Protein AF-A0A090R1N1-F1 (afdb_monomer_lite)

Secondary structure (DSSP, 8-state):
-HHHHHHHHHHHHH-TT-HHHHHHHHHHHHHTTS-HHHHHHHHHHHHHHHHTSHHHHHHHHHHHHHHHHHHHHHHHHHHS------EEEETTEEEE---S--------

Sequence (108 aa):
MSFSTAKAMVAHKAGPHYPAPMTAIHTIEAAAGCERDEALAIENTYFVPLTKTDAAQALVGIFLNDQYIKGLAKHAAQSGMPTAMRWYWVRGSWEEGSPISQPAKACR

Structure (mmCIF, N/CA/C/O backbone):
data_AF-A0A090R1N1-F1
#
_entry.id   AF-A0A090R1N1-F1
#
loop_
_atom_site.group_PDB
_atom_site.id
_atom_site.type_symbol
_atom_site.label_atom_id
_atom_site.label_alt_id
_atom_site.label_comp_id
_atom_site.label_asym_id
_atom_site.label_entity_id
_atom_site.label_seq_id
_atom_site.pdbx_PDB_ins_code
_atom_site.Cartn_x
_atom_site.Cartn_y
_atom_site.Cartn_z
_atom_site.occupancy
_atom_site.B_iso_or_equiv
_atom_site.auth_seq_id
_atom_site.auth_comp_id
_atom_site.auth_asym_id
_atom_site.auth_atom_id
_atom_site.pdbx_PDB_model_num
ATOM 1 N N . MET A 1 1 ? -23.960 5.265 6.968 1.00 64.00 1 MET A N 1
ATOM 2 C CA . MET A 1 1 ? -24.442 5.676 5.628 1.00 64.00 1 MET A CA 1
ATOM 3 C C . MET A 1 1 ? -23.306 6.072 4.685 1.00 64.00 1 MET A C 1
ATOM 5 O O . MET A 1 1 ? -23.331 5.652 3.540 1.00 64.00 1 MET A O 1
ATOM 9 N N . SER A 1 2 ? -22.282 6.804 5.134 1.00 83.00 2 SER A N 1
ATOM 10 C CA . SER A 1 2 ? -21.156 7.221 4.271 1.00 83.00 2 SER A CA 1
ATOM 11 C C . SER A 1 2 ? -20.163 6.092 3.934 1.00 83.00 2 SER A C 1
ATOM 13 O O . SER A 1 2 ? -19.613 6.044 2.840 1.00 83.00 2 SER A O 1
ATOM 15 N N . PHE A 1 3 ? -19.948 5.139 4.847 1.00 86.19 3 PHE A N 1
ATOM 16 C CA . PHE A 1 3 ? -19.025 4.017 4.614 1.00 86.19 3 PHE A CA 1
ATOM 17 C C . PHE A 1 3 ? -19.561 2.984 3.614 1.00 86.19 3 PHE A C 1
ATOM 19 O O . PHE A 1 3 ? -18.788 2.384 2.869 1.00 86.19 3 PHE A O 1
ATOM 26 N N . SER A 1 4 ? -20.881 2.791 3.543 1.00 85.38 4 SER A N 1
ATOM 27 C CA . SER A 1 4 ? -21.504 1.865 2.590 1.00 85.38 4 SER A CA 1
ATOM 28 C C . SER A 1 4 ? -21.419 2.370 1.147 1.00 85.38 4 SER A C 1
ATOM 30 O O . SER A 1 4 ? -21.165 1.575 0.245 1.00 85.38 4 SER A O 1
ATOM 32 N N . THR A 1 5 ? -21.549 3.681 0.917 1.00 88.50 5 THR A N 1
ATOM 33 C CA . THR A 1 5 ? -21.334 4.272 -0.415 1.00 88.50 5 THR A CA 1
ATOM 34 C C . THR A 1 5 ? -19.864 4.217 -0.826 1.00 88.50 5 THR A C 1
ATOM 36 O O . THR A 1 5 ? -19.569 3.882 -1.972 1.00 88.50 5 THR A O 1
ATOM 39 N N . ALA A 1 6 ? -18.932 4.454 0.105 1.00 86.50 6 ALA A N 1
ATOM 40 C CA . ALA A 1 6 ? -17.498 4.326 -0.157 1.00 86.50 6 ALA A CA 1
ATOM 41 C C . ALA A 1 6 ? -17.116 2.894 -0.574 1.00 86.50 6 ALA A C 1
ATOM 43 O O . ALA A 1 6 ? -16.435 2.709 -1.584 1.00 86.50 6 ALA A O 1
ATOM 44 N N . LYS A 1 7 ? -17.625 1.878 0.138 1.00 86.88 7 LYS A N 1
ATOM 45 C CA . LYS A 1 7 ? -17.420 0.460 -0.211 1.00 86.88 7 LYS A CA 1
ATOM 46 C C . LYS A 1 7 ? -17.965 0.134 -1.601 1.00 86.88 7 LYS A C 1
ATOM 48 O O . LYS A 1 7 ? -17.277 -0.521 -2.376 1.00 86.88 7 LYS A O 1
ATOM 53 N N . ALA A 1 8 ? -19.157 0.626 -1.947 1.00 86.12 8 ALA A N 1
ATOM 54 C CA . ALA A 1 8 ? -19.756 0.396 -3.263 1.00 86.12 8 ALA A CA 1
ATOM 55 C C . ALA A 1 8 ? -18.925 1.009 -4.408 1.00 86.12 8 ALA A C 1
ATOM 57 O O . ALA A 1 8 ? -18.684 0.351 -5.419 1.00 86.12 8 ALA A O 1
ATOM 58 N N . MET A 1 9 ? -18.426 2.239 -4.243 1.00 87.50 9 MET A N 1
ATOM 59 C CA . MET A 1 9 ? -17.571 2.884 -5.251 1.00 87.50 9 MET A CA 1
ATOM 60 C C . MET A 1 9 ? -16.243 2.148 -5.446 1.00 87.50 9 MET A C 1
ATOM 62 O O . MET A 1 9 ? -15.780 1.978 -6.575 1.00 87.50 9 MET A O 1
ATOM 66 N N . VAL A 1 10 ? -15.629 1.701 -4.351 1.00 85.12 10 VAL A N 1
ATOM 67 C CA . VAL A 1 10 ? -14.366 0.962 -4.404 1.00 85.12 10 VAL A CA 1
ATOM 68 C C . VAL A 1 10 ? -14.565 -0.423 -5.011 1.00 85.12 10 VAL A C 1
ATOM 70 O O . VAL A 1 10 ? -13.777 -0.808 -5.872 1.00 85.12 10 VAL A O 1
ATOM 73 N N . ALA A 1 11 ? -15.646 -1.126 -4.671 1.00 85.31 11 ALA A N 1
ATOM 74 C CA . ALA A 1 11 ? -15.984 -2.409 -5.281 1.00 85.31 11 ALA A CA 1
ATOM 75 C C . ALA A 1 11 ? -16.153 -2.297 -6.807 1.00 85.31 11 ALA A C 1
ATOM 77 O O . ALA A 1 11 ? -15.667 -3.156 -7.542 1.00 85.31 11 ALA A O 1
ATOM 78 N N . HIS A 1 12 ? -16.758 -1.207 -7.294 1.00 85.69 12 HIS A N 1
ATOM 79 C CA . HIS A 1 12 ? -16.899 -0.955 -8.730 1.00 85.69 12 HIS A CA 1
ATOM 80 C C . HIS A 1 12 ? -15.574 -0.691 -9.456 1.00 85.69 12 HIS A C 1
ATOM 82 O O . HIS A 1 12 ? -15.460 -1.026 -10.632 1.00 85.69 12 HIS A O 1
ATOM 88 N N . LYS A 1 13 ? -14.585 -0.080 -8.793 1.00 85.25 13 LYS A N 1
ATOM 89 C CA . LYS A 1 13 ? -13.335 0.351 -9.441 1.00 85.25 13 LYS A CA 1
ATOM 90 C C . LYS A 1 13 ? -12.173 -0.623 -9.254 1.00 85.25 13 LYS A C 1
ATOM 92 O O . LYS A 1 13 ? -11.374 -0.793 -10.168 1.00 85.25 13 LYS A O 1
ATOM 97 N N . ALA A 1 14 ? -12.055 -1.220 -8.072 1.00 78.19 14 ALA A N 1
ATOM 98 C CA . ALA A 1 14 ? -10.931 -2.074 -7.701 1.00 78.19 14 ALA A CA 1
ATOM 99 C C . ALA A 1 14 ? -11.159 -3.550 -8.066 1.00 78.19 14 ALA A C 1
ATOM 101 O O . ALA A 1 14 ? -10.196 -4.283 -8.271 1.00 78.19 14 ALA A O 1
ATOM 102 N N . GLY A 1 15 ? -12.414 -3.997 -8.183 1.00 75.12 15 GLY A N 1
ATOM 103 C CA . GLY A 1 15 ? -12.724 -5.412 -8.390 1.00 75.12 15 GLY A CA 1
ATOM 104 C C . GLY A 1 15 ? -12.238 -6.316 -7.237 1.00 75.12 15 GLY A C 1
ATOM 105 O O . GLY A 1 15 ? -11.743 -5.830 -6.221 1.00 75.12 15 GLY A O 1
ATOM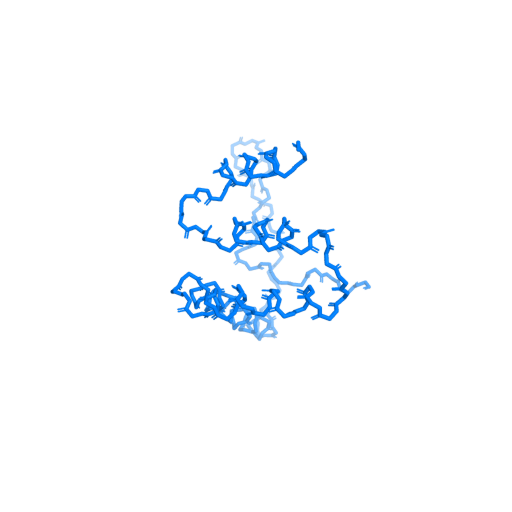 106 N N . PRO A 1 16 ? -12.371 -7.649 -7.360 1.00 75.69 16 PRO A N 1
ATOM 107 C CA . PRO A 1 16 ? -12.108 -8.584 -6.255 1.00 75.69 16 PRO A CA 1
ATOM 108 C C . PRO A 1 16 ? -10.624 -8.779 -5.912 1.00 75.69 16 PRO A C 1
ATOM 110 O O . PRO A 1 16 ? -10.295 -9.294 -4.849 1.00 75.69 16 PRO A O 1
ATOM 113 N N . HIS A 1 17 ? -9.721 -8.419 -6.827 1.00 82.31 17 HIS A N 1
ATOM 114 C CA . HIS A 1 17 ? -8.307 -8.805 -6.768 1.00 82.31 17 HIS A CA 1
ATOM 115 C C . HIS A 1 17 ? -7.430 -7.864 -5.933 1.00 82.31 17 HIS A C 1
ATOM 117 O O . HIS A 1 17 ? -6.290 -8.207 -5.625 1.00 82.31 17 HIS A O 1
ATOM 123 N N . TYR A 1 18 ? -7.946 -6.692 -5.555 1.00 83.75 18 TYR A N 1
ATOM 124 C CA . TYR A 1 18 ? -7.225 -5.706 -4.755 1.00 83.75 18 TYR A CA 1
ATOM 125 C C . TYR A 1 18 ? -7.862 -5.595 -3.366 1.00 83.75 18 TYR A C 1
ATOM 127 O O . TYR A 1 18 ? -8.855 -4.885 -3.206 1.00 83.75 18 TYR A O 1
ATOM 135 N N . PRO A 1 19 ? -7.306 -6.270 -2.343 1.00 83.94 19 PRO A N 1
ATOM 136 C CA . PRO A 1 19 ? -7.874 -6.241 -0.995 1.00 83.94 19 PRO A CA 1
ATOM 137 C C . PRO A 1 19 ? -7.621 -4.908 -0.269 1.00 83.94 19 PRO A C 1
ATOM 139 O O . PRO A 1 19 ? -8.464 -4.479 0.516 1.00 83.94 19 PRO A O 1
ATOM 142 N N . ALA A 1 20 ? -6.510 -4.221 -0.569 1.00 86.88 20 ALA A N 1
ATOM 143 C CA . ALA A 1 20 ? -6.057 -3.022 0.148 1.00 86.88 20 ALA A CA 1
ATOM 144 C C . ALA A 1 20 ? -7.080 -1.861 0.219 1.00 86.88 20 ALA A C 1
ATOM 146 O O . ALA A 1 20 ? -7.251 -1.282 1.295 1.00 86.88 20 ALA A O 1
ATOM 147 N N . PRO A 1 21 ? -7.803 -1.511 -0.864 1.00 88.31 21 PRO A N 1
ATOM 148 C CA . PRO A 1 21 ? -8.796 -0.437 -0.829 1.00 88.31 21 PRO A CA 1
ATOM 149 C C . PRO A 1 21 ? -10.008 -0.759 0.054 1.00 88.31 21 PRO A C 1
ATOM 151 O O . PRO A 1 21 ? -10.548 0.129 0.709 1.00 88.31 21 PRO A O 1
ATOM 154 N N . MET A 1 22 ? -10.435 -2.024 0.090 1.00 88.56 22 MET A N 1
ATOM 155 C CA . MET A 1 22 ? -11.569 -2.447 0.913 1.00 88.56 22 MET A CA 1
ATOM 156 C C . MET A 1 22 ? -11.176 -2.487 2.387 1.00 88.56 22 MET A C 1
ATOM 158 O O . MET A 1 22 ? -11.875 -1.919 3.226 1.00 88.56 22 MET A O 1
ATOM 162 N N . THR A 1 23 ? -10.025 -3.084 2.706 1.00 88.31 23 THR A N 1
ATOM 163 C CA . THR A 1 23 ? -9.497 -3.122 4.076 1.00 88.31 23 THR A CA 1
ATOM 164 C C . THR A 1 23 ? -9.269 -1.727 4.649 1.00 88.31 23 THR A C 1
ATOM 166 O O . THR A 1 23 ? -9.540 -1.529 5.824 1.0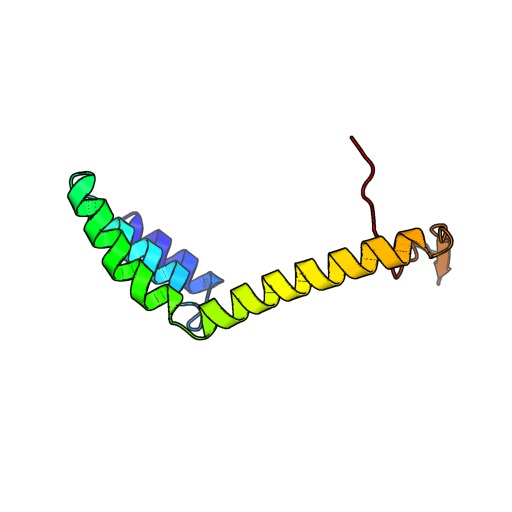0 88.31 23 THR A O 1
ATOM 169 N N . ALA A 1 24 ? -8.869 -0.745 3.833 1.00 90.31 24 ALA A N 1
ATOM 170 C CA . ALA A 1 24 ? -8.715 0.643 4.274 1.00 90.31 24 ALA A CA 1
ATOM 171 C C . ALA A 1 24 ? -10.043 1.300 4.696 1.00 90.31 24 ALA A C 1
ATOM 173 O O . ALA A 1 24 ? -10.069 2.150 5.577 1.00 90.31 24 ALA A O 1
ATOM 174 N N . ILE A 1 25 ? -11.174 0.922 4.095 1.00 90.12 25 ILE A N 1
ATOM 175 C CA . ILE A 1 25 ? -12.475 1.437 4.546 1.00 90.12 25 ILE A CA 1
ATOM 176 C C . ILE A 1 25 ? -12.894 0.739 5.844 1.00 90.12 25 ILE A C 1
ATOM 178 O O . ILE A 1 25 ? -13.448 1.381 6.733 1.00 90.12 25 ILE A O 1
ATOM 182 N N . HIS A 1 26 ? -12.610 -0.559 5.969 1.00 89.88 26 HIS A N 1
ATOM 183 C CA . HIS A 1 26 ? -12.893 -1.322 7.185 1.00 89.88 26 HIS A CA 1
ATOM 184 C C . HIS A 1 26 ? -12.066 -0.849 8.389 1.00 89.88 26 HIS A C 1
ATOM 186 O O . HIS A 1 26 ? -12.604 -0.785 9.491 1.00 89.88 26 HIS A O 1
ATOM 192 N N . THR A 1 27 ? -10.801 -0.459 8.192 1.00 91.50 27 THR A N 1
ATOM 193 C CA . THR A 1 27 ? -9.976 0.128 9.261 1.00 91.50 27 THR A CA 1
ATOM 194 C C . THR A 1 27 ? -10.556 1.439 9.761 1.00 91.50 27 THR A C 1
ATOM 196 O O . THR A 1 27 ? -10.684 1.626 10.967 1.00 91.50 27 THR A O 1
ATOM 199 N N . ILE A 1 28 ? -10.954 2.329 8.848 1.00 90.50 28 ILE A N 1
ATOM 200 C CA . ILE A 1 28 ? -11.525 3.634 9.202 1.00 90.50 28 ILE A CA 1
ATOM 201 C C . ILE A 1 28 ? -12.886 3.460 9.885 1.00 90.50 28 ILE A C 1
ATOM 203 O O . ILE A 1 28 ? -13.181 4.167 10.841 1.00 90.50 28 ILE A O 1
ATOM 207 N N . GLU A 1 29 ? -13.707 2.506 9.439 1.00 90.50 29 GLU A N 1
ATOM 208 C CA . GLU A 1 29 ? -14.987 2.187 10.081 1.00 90.50 29 GLU A CA 1
ATOM 209 C C . GLU A 1 29 ? -14.797 1.672 11.516 1.00 90.50 29 GLU A C 1
ATOM 211 O O . GLU A 1 29 ? -15.526 2.095 12.410 1.00 90.50 29 GLU A O 1
ATOM 216 N N . ALA A 1 30 ? -13.799 0.813 11.750 1.00 87.50 30 ALA A N 1
ATOM 217 C CA . ALA A 1 30 ? -13.473 0.297 13.080 1.00 87.50 30 ALA A CA 1
ATOM 218 C C . ALA A 1 30 ? -12.840 1.359 13.998 1.00 87.50 30 ALA A C 1
ATOM 220 O O . ALA A 1 30 ? -13.078 1.343 15.200 1.00 87.50 30 ALA A O 1
ATOM 221 N N . ALA A 1 31 ? -12.062 2.290 13.439 1.00 89.25 31 ALA A N 1
ATOM 222 C CA . ALA A 1 31 ? -11.369 3.334 14.191 1.00 89.25 31 ALA A CA 1
ATOM 223 C C . ALA A 1 31 ? -12.198 4.617 14.408 1.00 89.25 31 ALA A C 1
ATOM 225 O O . ALA A 1 31 ? -11.790 5.475 15.185 1.00 89.25 31 ALA A O 1
ATOM 226 N N . ALA A 1 32 ? -13.356 4.774 13.752 1.00 87.75 32 ALA A N 1
ATOM 227 C CA . ALA A 1 32 ? -14.127 6.026 13.748 1.00 87.75 32 ALA A CA 1
ATOM 228 C C . ALA A 1 32 ? -14.601 6.504 15.135 1.00 87.75 32 ALA A C 1
ATOM 230 O O . ALA A 1 32 ? -14.877 7.691 15.301 1.00 87.75 32 ALA A O 1
ATOM 231 N N . GLY A 1 33 ? -14.733 5.593 16.104 1.00 89.62 33 GLY A N 1
ATOM 232 C CA . GLY A 1 33 ? -15.159 5.901 17.474 1.00 89.62 33 GLY A CA 1
ATOM 233 C C . GLY A 1 33 ? -14.041 5.866 18.520 1.00 89.62 33 GLY A C 1
ATOM 234 O O . GLY A 1 33 ? -14.338 6.035 19.698 1.00 89.62 33 GLY A O 1
ATOM 235 N N . CYS A 1 34 ? -12.795 5.611 18.116 1.00 89.44 34 CYS A N 1
ATOM 236 C CA . CYS A 1 34 ? -11.670 5.397 19.025 1.00 89.44 34 CYS A CA 1
ATOM 237 C C . CYS A 1 34 ? -10.833 6.666 19.232 1.00 89.44 34 CYS A C 1
ATOM 239 O O . CYS A 1 34 ? -10.755 7.538 18.364 1.00 89.44 34 CYS A O 1
ATOM 241 N N . GLU A 1 35 ? -10.149 6.733 20.374 1.00 90.81 35 GLU A N 1
ATOM 242 C CA . GLU A 1 35 ? -9.079 7.706 20.607 1.00 90.81 35 GLU A CA 1
ATOM 243 C C . GLU A 1 35 ? -7.840 7.375 19.755 1.00 90.81 35 GLU A C 1
ATOM 245 O O . GLU A 1 35 ? -7.691 6.269 19.228 1.00 90.81 35 GLU A O 1
ATOM 250 N N . ARG A 1 36 ? -6.918 8.337 19.622 1.00 91.00 36 ARG A N 1
ATOM 251 C CA . ARG A 1 36 ? -5.771 8.249 18.701 1.00 91.00 36 ARG A CA 1
ATOM 252 C C . ARG A 1 36 ? -4.947 6.971 18.871 1.00 91.00 36 ARG A C 1
ATOM 254 O O . ARG A 1 36 ? -4.583 6.343 17.880 1.00 91.00 36 ARG A O 1
ATOM 261 N N . ASP A 1 37 ? -4.626 6.609 20.106 1.00 91.88 37 ASP A N 1
ATOM 262 C CA . ASP A 1 37 ? -3.704 5.503 20.371 1.00 91.88 37 ASP A CA 1
ATOM 263 C C . ASP A 1 37 ? -4.365 4.136 20.110 1.00 91.88 37 ASP A C 1
ATOM 265 O O . ASP A 1 37 ? -3.724 3.226 19.581 1.00 91.88 37 ASP A O 1
ATOM 269 N N . GLU A 1 38 ? -5.671 4.016 20.365 1.00 89.38 38 GLU A N 1
ATOM 270 C CA . GLU A 1 38 ? -6.460 2.834 20.000 1.00 89.38 38 GLU A CA 1
ATOM 271 C C . GLU A 1 38 ? -6.650 2.728 18.481 1.00 89.38 38 GLU A C 1
ATOM 273 O O . GLU A 1 38 ? -6.510 1.645 17.909 1.00 89.38 38 GLU A O 1
ATOM 278 N N . ALA A 1 39 ? -6.889 3.854 17.803 1.00 91.44 39 ALA A N 1
ATOM 279 C CA . ALA A 1 39 ? -7.005 3.900 16.348 1.00 91.44 39 ALA A CA 1
ATOM 280 C C . ALA A 1 39 ? -5.712 3.443 15.646 1.00 91.44 39 ALA A C 1
ATOM 282 O O . ALA A 1 39 ? -5.777 2.681 14.680 1.00 91.44 39 ALA A O 1
ATOM 283 N N . LEU A 1 40 ? -4.538 3.833 16.159 1.00 92.19 40 LEU A N 1
ATOM 284 C CA . LEU A 1 40 ? -3.236 3.391 15.638 1.00 92.19 40 LEU A CA 1
ATOM 285 C C . LEU A 1 40 ? -3.008 1.887 15.829 1.00 92.19 40 LEU A C 1
ATOM 287 O O . LEU A 1 40 ? -2.459 1.222 14.947 1.00 92.19 40 LEU A O 1
ATOM 291 N N . ALA A 1 41 ? -3.436 1.332 16.967 1.00 92.31 41 ALA A N 1
ATOM 292 C CA . ALA A 1 41 ? -3.358 -0.106 17.202 1.00 92.31 41 ALA A CA 1
ATOM 293 C C . ALA A 1 41 ? -4.217 -0.869 16.184 1.00 92.31 41 ALA A C 1
ATOM 295 O O . ALA A 1 41 ? -3.733 -1.816 15.560 1.00 92.31 41 ALA A O 1
ATOM 296 N N . ILE A 1 42 ? -5.453 -0.410 15.958 1.00 90.50 42 ILE A N 1
ATOM 297 C CA . ILE A 1 42 ? -6.365 -0.968 14.954 1.00 90.50 42 ILE A CA 1
ATOM 298 C C . ILE A 1 42 ? -5.727 -0.883 13.564 1.00 90.50 42 ILE A C 1
ATOM 300 O O . ILE A 1 42 ? -5.622 -1.906 12.893 1.00 90.50 42 ILE A O 1
ATOM 304 N N . GLU A 1 43 ? -5.219 0.276 13.146 1.00 90.94 43 GLU A N 1
ATOM 305 C CA . GLU A 1 43 ? -4.567 0.440 11.841 1.00 90.94 43 GLU A CA 1
ATOM 306 C C . GLU A 1 43 ? -3.429 -0.570 11.631 1.00 90.94 43 GLU A C 1
ATOM 308 O O . GLU A 1 43 ? -3.379 -1.247 10.601 1.00 90.94 43 GLU A O 1
ATOM 313 N N . ASN A 1 44 ? -2.569 -0.755 12.636 1.00 91.38 44 ASN A N 1
ATOM 314 C CA . ASN A 1 44 ? -1.445 -1.682 12.555 1.00 91.38 44 ASN A CA 1
ATOM 315 C C . ASN A 1 44 ? -1.903 -3.142 12.360 1.00 91.38 44 ASN A C 1
ATOM 317 O O . ASN A 1 44 ? -1.334 -3.871 11.543 1.00 91.38 44 ASN A O 1
ATOM 321 N N . THR A 1 45 ? -2.980 -3.565 13.036 1.00 90.38 45 THR A N 1
ATOM 322 C CA . THR A 1 45 ? -3.509 -4.936 12.886 1.00 90.38 45 THR A CA 1
ATOM 323 C C . THR A 1 45 ? -3.964 -5.259 11.466 1.00 90.38 45 THR A C 1
ATOM 325 O O . THR A 1 45 ? -3.778 -6.386 11.009 1.00 90.38 45 THR A O 1
ATOM 328 N N . TYR A 1 46 ? -4.512 -4.280 10.747 1.00 90.19 46 TYR A N 1
ATOM 329 C CA . TYR A 1 46 ? -4.944 -4.448 9.361 1.00 90.19 46 TYR A CA 1
ATOM 330 C C . TYR A 1 46 ? -3.825 -4.155 8.354 1.00 90.19 46 TYR A C 1
ATOM 332 O O . TYR A 1 46 ? -3.843 -4.694 7.250 1.00 90.19 46 TYR A O 1
ATOM 340 N N . PHE A 1 47 ? -2.822 -3.354 8.720 1.00 90.31 47 PHE A N 1
ATOM 341 C CA . PHE A 1 47 ? -1.690 -3.029 7.855 1.00 90.31 47 PHE A CA 1
ATOM 342 C C . PHE A 1 47 ? -0.712 -4.203 7.683 1.00 90.31 47 PHE A C 1
ATOM 344 O O . PHE A 1 47 ? -0.315 -4.528 6.564 1.00 90.31 47 PHE A O 1
ATOM 351 N N . VAL A 1 48 ? -0.351 -4.894 8.769 1.00 90.69 48 VAL A N 1
ATOM 352 C CA . VAL A 1 48 ? 0.581 -6.041 8.738 1.00 90.69 48 VAL A CA 1
ATOM 353 C C . VAL A 1 48 ? 0.154 -7.178 7.793 1.00 90.69 48 VAL A C 1
ATOM 355 O O . VAL A 1 48 ? 1.016 -7.696 7.082 1.00 90.69 48 VAL A O 1
ATOM 358 N N . PRO A 1 49 ? -1.116 -7.623 7.743 1.00 88.81 49 PRO A N 1
ATOM 359 C CA . PRO A 1 49 ? -1.517 -8.656 6.793 1.00 88.81 49 PRO A CA 1
ATOM 360 C C . PRO A 1 49 ? -1.505 -8.155 5.345 1.00 88.81 49 PRO A C 1
ATOM 362 O O . PRO A 1 49 ? -1.190 -8.937 4.453 1.00 88.81 49 PRO A O 1
ATOM 365 N N . LEU A 1 50 ? -1.776 -6.868 5.094 1.00 88.62 50 LEU A N 1
ATOM 366 C CA . LEU A 1 50 ? -1.765 -6.302 3.740 1.00 88.62 50 LEU A CA 1
ATOM 367 C C . LEU A 1 50 ? -0.373 -6.311 3.113 1.00 88.62 50 LEU A C 1
ATOM 369 O O . LEU A 1 50 ? -0.240 -6.642 1.933 1.00 88.62 50 LEU A O 1
ATOM 373 N N . THR A 1 51 ? 0.664 -6.000 3.893 1.00 88.00 51 THR A N 1
ATOM 374 C CA . THR A 1 51 ? 2.050 -5.970 3.3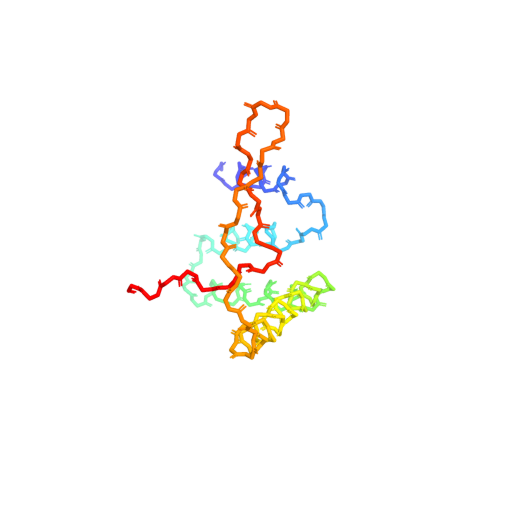96 1.00 88.00 51 THR A CA 1
ATOM 375 C C . THR A 1 51 ? 2.575 -7.346 2.996 1.00 88.00 51 THR A C 1
ATOM 377 O O . THR A 1 51 ? 3.474 -7.431 2.165 1.00 88.00 51 THR A O 1
ATOM 380 N N . LYS A 1 52 ? 1.996 -8.423 3.538 1.00 88.88 52 LYS A N 1
ATOM 381 C CA . LYS A 1 52 ? 2.377 -9.811 3.239 1.00 88.88 52 LYS A CA 1
ATOM 382 C C . LYS A 1 52 ? 1.644 -10.411 2.037 1.00 88.88 52 LYS A C 1
ATOM 384 O O . LYS A 1 52 ? 1.871 -11.573 1.721 1.00 88.88 52 LYS A O 1
ATOM 389 N N . THR A 1 53 ? 0.740 -9.668 1.399 1.00 89.12 53 THR A N 1
ATOM 390 C CA . THR A 1 53 ? -0.009 -10.173 0.240 1.00 89.12 53 THR A CA 1
ATOM 391 C C . THR A 1 53 ? 0.825 -10.137 -1.040 1.00 89.12 53 THR A C 1
ATOM 393 O O . THR A 1 53 ? 1.582 -9.194 -1.275 1.00 89.12 53 THR A O 1
ATOM 396 N N . ASP A 1 54 ? 0.607 -11.111 -1.925 1.00 86.12 54 ASP A N 1
ATOM 397 C CA . ASP A 1 54 ? 1.278 -11.167 -3.233 1.00 86.12 54 ASP A CA 1
ATOM 398 C C . ASP A 1 54 ? 0.973 -9.932 -4.094 1.00 86.12 54 ASP A C 1
ATOM 400 O O . ASP A 1 54 ? 1.830 -9.436 -4.826 1.00 86.12 54 ASP A O 1
ATOM 404 N N . ALA A 1 55 ? -0.238 -9.378 -3.962 1.00 87.38 55 ALA A N 1
ATOM 405 C CA . ALA A 1 55 ? -0.635 -8.146 -4.636 1.00 87.38 55 ALA A CA 1
ATOM 406 C C . ALA A 1 55 ? 0.221 -6.945 -4.193 1.00 87.38 55 ALA A C 1
ATOM 408 O O . ALA A 1 55 ? 0.642 -6.151 -5.035 1.00 87.38 55 ALA A O 1
ATOM 409 N N . ALA A 1 56 ? 0.524 -6.821 -2.894 1.00 86.62 56 ALA A N 1
ATOM 410 C CA . ALA A 1 56 ? 1.395 -5.761 -2.389 1.00 86.62 56 ALA A CA 1
ATOM 411 C C . ALA A 1 56 ? 2.832 -5.925 -2.905 1.00 86.62 56 ALA A C 1
ATOM 413 O O . ALA A 1 56 ? 3.428 -4.955 -3.375 1.00 86.62 56 ALA A O 1
ATOM 414 N N . GLN A 1 57 ? 3.362 -7.152 -2.902 1.00 89.25 57 GLN A N 1
ATOM 415 C CA . GLN A 1 57 ? 4.696 -7.434 -3.432 1.00 89.25 57 GLN A CA 1
ATOM 416 C C . GLN A 1 57 ? 4.798 -7.122 -4.934 1.00 89.25 57 GLN A C 1
ATOM 418 O O . GLN A 1 57 ? 5.768 -6.498 -5.368 1.00 89.25 57 GLN A O 1
ATOM 423 N N . ALA A 1 58 ?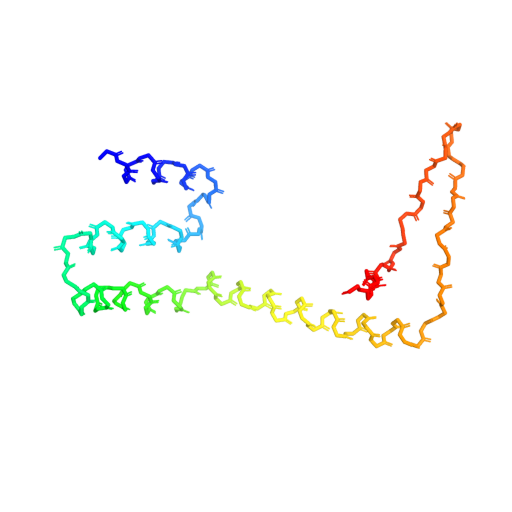 3.790 -7.497 -5.725 1.00 90.56 58 ALA A N 1
ATOM 424 C CA . ALA A 1 58 ? 3.751 -7.218 -7.158 1.00 90.56 58 ALA A CA 1
ATOM 425 C C . ALA A 1 58 ? 3.724 -5.709 -7.456 1.00 90.56 58 ALA A C 1
ATOM 427 O O . ALA A 1 58 ? 4.470 -5.235 -8.312 1.00 90.56 58 ALA A O 1
ATOM 428 N N . LEU A 1 59 ? 2.916 -4.936 -6.724 1.00 89.50 59 LEU A N 1
ATOM 429 C CA . LEU A 1 59 ? 2.816 -3.483 -6.897 1.00 89.50 59 LEU A CA 1
ATOM 430 C C . LEU A 1 59 ? 4.122 -2.763 -6.535 1.00 89.50 59 LEU A C 1
ATOM 432 O O . LEU A 1 59 ? 4.560 -1.878 -7.272 1.00 89.50 59 LEU A O 1
ATOM 436 N N . VAL A 1 60 ? 4.775 -3.169 -5.443 1.00 91.75 60 VAL A N 1
ATOM 437 C CA . VAL A 1 60 ? 6.101 -2.647 -5.074 1.00 91.75 60 VAL A CA 1
ATOM 438 C C . VAL A 1 60 ? 7.141 -3.028 -6.131 1.00 91.75 60 VAL A C 1
ATOM 440 O O . VAL A 1 60 ? 7.954 -2.191 -6.520 1.00 91.75 60 VAL A O 1
ATOM 443 N N . GLY A 1 61 ? 7.082 -4.251 -6.662 1.00 93.25 61 GLY A N 1
ATOM 444 C CA . GLY A 1 61 ? 7.943 -4.694 -7.758 1.00 93.25 61 GLY A CA 1
ATOM 445 C C . GLY A 1 61 ? 7.781 -3.844 -9.022 1.00 93.25 61 GLY A C 1
ATOM 446 O O . GLY A 1 61 ? 8.774 -3.403 -9.597 1.00 93.25 61 GLY A O 1
ATOM 447 N N . ILE A 1 62 ? 6.543 -3.540 -9.423 1.00 92.81 62 ILE A N 1
ATOM 448 C CA . ILE A 1 62 ? 6.257 -2.646 -10.559 1.00 92.81 62 ILE A CA 1
ATOM 449 C C . ILE A 1 62 ? 6.834 -1.250 -10.305 1.00 92.81 62 ILE A C 1
ATOM 451 O O . ILE A 1 62 ? 7.457 -0.680 -11.199 1.00 92.81 62 ILE A O 1
ATOM 455 N N . PHE A 1 63 ? 6.673 -0.713 -9.094 1.00 92.94 63 PHE A N 1
ATOM 456 C CA . PHE A 1 63 ? 7.219 0.596 -8.739 1.00 92.94 63 PHE A CA 1
ATOM 457 C C . PHE A 1 63 ? 8.750 0.637 -8.852 1.00 92.94 63 PHE A C 1
ATOM 459 O O . PHE A 1 63 ? 9.300 1.563 -9.446 1.00 92.94 63 PHE A O 1
ATOM 466 N N . LEU A 1 64 ? 9.448 -0.378 -8.336 1.00 94.31 64 LEU A N 1
ATOM 467 C CA . LEU A 1 64 ? 10.909 -0.464 -8.431 1.00 94.31 64 LEU A CA 1
ATOM 468 C C . LEU A 1 64 ? 11.382 -0.622 -9.881 1.00 94.31 64 LEU A C 1
ATOM 470 O O . LEU A 1 64 ? 12.355 0.016 -10.284 1.00 94.31 64 LEU A O 1
ATOM 474 N N . ASN A 1 65 ? 10.670 -1.416 -10.681 1.00 92.25 65 ASN A N 1
ATOM 475 C CA . ASN A 1 65 ? 10.973 -1.587 -12.100 1.00 92.25 65 ASN A CA 1
ATOM 476 C C . ASN A 1 65 ? 10.775 -0.286 -12.890 1.00 92.25 65 ASN A C 1
ATOM 478 O O . ASN A 1 65 ? 11.606 0.051 -13.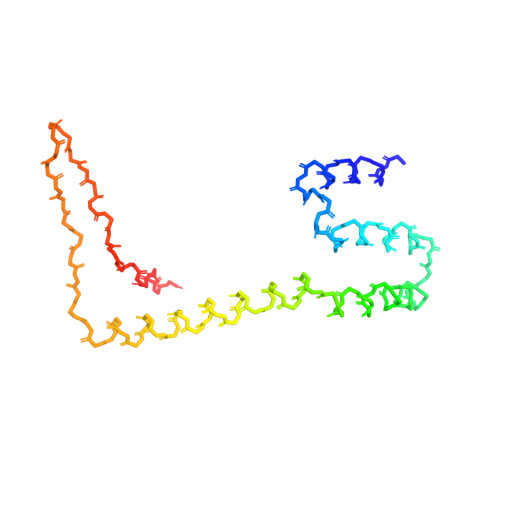730 1.00 92.25 65 ASN A O 1
ATOM 482 N N . ASP A 1 66 ? 9.725 0.482 -12.599 1.00 90.12 66 ASP A N 1
ATOM 483 C CA . ASP A 1 66 ? 9.499 1.795 -13.212 1.00 90.12 66 ASP A CA 1
ATOM 484 C C . ASP A 1 66 ? 10.617 2.789 -12.850 1.00 90.12 66 ASP A C 1
ATOM 486 O O . ASP A 1 66 ? 11.130 3.497 -13.719 1.00 90.12 66 ASP A O 1
ATOM 490 N N . GLN A 1 67 ? 11.083 2.789 -11.597 1.00 89.44 67 GLN A N 1
ATOM 491 C CA . GLN A 1 67 ? 12.237 3.600 -11.185 1.00 89.44 67 GLN A CA 1
ATOM 492 C C . GLN A 1 67 ? 13.524 3.184 -11.907 1.00 89.44 67 GLN A C 1
ATOM 494 O O . GLN A 1 67 ? 14.288 4.039 -12.364 1.00 89.44 67 GLN A O 1
ATOM 499 N N . TYR A 1 68 ? 13.751 1.879 -12.058 1.00 91.31 68 TYR A N 1
ATOM 500 C CA . TYR A 1 68 ? 14.909 1.349 -12.771 1.00 91.31 68 TYR A CA 1
ATOM 501 C C . TYR A 1 68 ? 14.905 1.755 -14.252 1.00 91.31 68 TYR A C 1
ATOM 503 O O . TYR A 1 68 ? 15.894 2.298 -14.750 1.00 91.31 68 TYR A O 1
ATOM 511 N N . ILE A 1 69 ? 13.773 1.581 -14.943 1.00 88.56 69 ILE A N 1
ATOM 512 C CA . ILE A 1 69 ? 13.616 1.963 -16.354 1.00 88.56 69 ILE A CA 1
ATOM 513 C C . ILE A 1 69 ? 13.796 3.474 -16.531 1.00 88.56 69 ILE A C 1
ATOM 515 O O . ILE A 1 69 ? 14.472 3.903 -17.464 1.00 88.56 69 ILE A O 1
ATOM 519 N N . LYS A 1 70 ? 13.260 4.297 -15.623 1.00 87.06 70 LYS A N 1
ATOM 520 C CA . LYS A 1 70 ? 13.460 5.756 -15.646 1.00 87.06 70 LYS A CA 1
ATOM 521 C C . LYS A 1 70 ? 14.925 6.148 -15.464 1.00 87.06 70 LYS A C 1
ATOM 523 O O . LYS A 1 70 ? 15.398 7.058 -16.147 1.00 87.06 70 LYS A O 1
ATOM 528 N N . GLY A 1 71 ? 15.652 5.460 -14.584 1.00 85.56 71 GLY A N 1
ATOM 529 C CA . GLY A 1 71 ? 17.093 5.641 -14.412 1.00 85.56 71 GLY A CA 1
ATOM 530 C C . GLY A 1 71 ? 17.862 5.327 -15.696 1.00 85.56 71 GLY A C 1
ATOM 531 O O . GLY A 1 71 ? 18.635 6.159 -16.174 1.00 85.56 71 GLY A O 1
ATOM 532 N N . LEU A 1 72 ? 17.585 4.173 -16.310 1.00 83.50 72 LEU A N 1
ATOM 533 C CA . LEU A 1 72 ? 18.182 3.783 -17.589 1.00 83.50 72 LEU A CA 1
ATOM 534 C C . LEU A 1 72 ? 17.836 4.760 -18.714 1.00 83.50 72 LEU A C 1
ATOM 536 O O . LEU A 1 72 ? 18.723 5.158 -19.461 1.00 83.50 72 LEU A O 1
ATOM 540 N N . ALA A 1 73 ? 16.581 5.196 -18.814 1.00 80.25 73 ALA A N 1
ATOM 541 C CA . ALA A 1 73 ? 16.146 6.165 -19.814 1.00 80.25 73 ALA A CA 1
ATOM 542 C C . ALA A 1 73 ? 16.870 7.508 -19.656 1.00 80.25 73 ALA A C 1
ATOM 544 O O . ALA A 1 73 ? 17.238 8.125 -20.651 1.00 80.25 73 ALA A O 1
ATOM 545 N N . LYS A 1 74 ? 17.129 7.951 -18.420 1.00 78.75 74 LYS A N 1
ATOM 546 C CA . LYS A 1 74 ? 17.897 9.173 -18.151 1.00 78.75 74 LYS A CA 1
ATOM 547 C C . LYS A 1 74 ? 19.359 9.035 -18.581 1.00 78.75 74 LYS A C 1
ATOM 549 O O . LYS A 1 74 ? 19.890 9.965 -19.181 1.00 78.75 74 LYS A O 1
ATOM 554 N N . HIS A 1 75 ? 19.992 7.890 -18.326 1.00 77.31 75 HIS A N 1
ATOM 555 C CA . HIS A 1 75 ? 21.352 7.618 -18.805 1.00 77.31 75 HIS A CA 1
ATOM 556 C C . HIS A 1 75 ? 21.410 7.501 -20.333 1.00 77.31 75 HIS A C 1
ATOM 558 O O . HIS A 1 75 ? 22.256 8.128 -20.965 1.00 77.31 75 HIS A O 1
ATOM 564 N N . ALA A 1 76 ? 20.466 6.778 -20.936 1.00 73.31 76 ALA A N 1
ATOM 565 C CA . ALA A 1 76 ? 20.363 6.625 -22.383 1.00 73.31 76 ALA A CA 1
ATOM 566 C C . ALA A 1 76 ? 20.095 7.965 -23.086 1.00 73.31 76 ALA A C 1
ATOM 568 O O . ALA A 1 76 ? 20.665 8.221 -24.141 1.00 73.31 76 ALA A O 1
ATOM 569 N N . ALA A 1 77 ? 19.290 8.847 -22.486 1.00 67.44 77 ALA A N 1
ATOM 570 C CA . ALA A 1 77 ? 19.042 10.199 -22.984 1.00 67.44 77 ALA A CA 1
ATOM 571 C C . ALA A 1 77 ? 20.262 11.124 -22.869 1.00 67.44 77 ALA A C 1
ATOM 573 O O . ALA A 1 77 ? 20.390 12.051 -23.659 1.00 67.44 77 ALA A O 1
ATOM 574 N N . GLN A 1 78 ? 21.162 10.883 -21.911 1.00 67.38 78 GLN A N 1
ATOM 575 C CA . GLN A 1 78 ? 22.432 11.610 -21.813 1.00 67.38 78 GLN A CA 1
ATOM 576 C C . GLN A 1 78 ? 23.444 11.149 -22.873 1.00 67.38 78 GLN A C 1
ATOM 578 O O . GLN A 1 78 ? 24.245 11.956 -23.332 1.00 67.38 78 GLN A O 1
ATOM 583 N N . SER A 1 79 ? 23.408 9.872 -23.270 1.00 64.38 79 SER A N 1
ATOM 584 C CA . SER A 1 79 ? 24.266 9.315 -24.328 1.00 64.38 79 SER A CA 1
ATOM 585 C C . SER A 1 79 ? 23.674 9.407 -25.741 1.00 64.38 79 SER A C 1
ATOM 587 O O . SER A 1 79 ? 24.397 9.257 -26.724 1.00 64.38 79 SER A O 1
ATOM 589 N N . GLY A 1 80 ? 22.358 9.590 -25.856 1.00 56.38 80 GLY A N 1
ATOM 590 C CA . GLY A 1 80 ? 21.618 9.618 -27.114 1.00 56.38 80 GLY A CA 1
ATOM 591 C C . GLY A 1 80 ? 21.538 11.020 -27.712 1.00 56.38 80 GLY A C 1
ATOM 592 O O . GLY A 1 80 ? 21.412 12.013 -27.001 1.00 56.38 80 GLY A O 1
ATOM 593 N N . MET A 1 81 ? 21.585 11.108 -29.041 1.00 57.31 81 MET A N 1
ATOM 594 C CA . MET A 1 81 ? 21.381 12.371 -29.754 1.00 57.31 81 MET A CA 1
ATOM 595 C C . MET A 1 81 ? 19.932 12.858 -29.566 1.00 57.31 81 MET A C 1
ATOM 597 O O . MET A 1 81 ? 19.012 12.035 -29.647 1.00 57.31 81 MET A O 1
ATOM 601 N N . PRO A 1 82 ? 19.688 14.168 -29.359 1.00 58.50 82 PRO A N 1
ATOM 602 C CA . PRO A 1 82 ? 18.335 14.698 -29.248 1.00 58.50 82 PRO A CA 1
ATOM 603 C C . PRO A 1 82 ? 17.583 14.448 -30.557 1.00 58.50 82 PRO A C 1
ATOM 605 O O . PRO A 1 82 ? 17.903 15.012 -31.603 1.00 58.50 82 PRO A O 1
ATOM 608 N N . THR A 1 83 ? 16.582 13.574 -30.511 1.00 57.56 83 THR A N 1
ATOM 609 C CA . THR A 1 83 ? 15.694 13.322 -31.644 1.00 57.56 83 THR A CA 1
ATOM 610 C C . THR A 1 83 ? 14.614 14.395 -31.647 1.00 57.56 83 THR A C 1
ATOM 612 O O . THR A 1 83 ? 13.784 14.469 -30.742 1.00 57.56 83 THR A O 1
ATOM 615 N N . ALA A 1 84 ? 14.647 15.270 -32.652 1.00 56.91 84 ALA A N 1
ATOM 616 C CA . ALA A 1 84 ? 13.618 16.282 -32.841 1.00 56.91 84 ALA A CA 1
ATOM 617 C C . ALA A 1 84 ? 12.263 15.614 -33.123 1.00 56.91 84 ALA A C 1
ATOM 619 O O . ALA A 1 84 ? 12.189 14.672 -33.919 1.00 56.91 84 ALA A O 1
ATOM 620 N N . MET A 1 85 ? 11.194 16.126 -32.502 1.00 54.91 85 MET A N 1
ATOM 621 C CA . MET A 1 85 ? 9.826 15.791 -32.896 1.00 54.91 85 MET A CA 1
ATOM 622 C C . MET A 1 85 ? 9.665 16.087 -34.385 1.00 54.91 85 MET A C 1
ATOM 624 O O . MET A 1 85 ? 9.827 17.226 -34.827 1.00 54.91 85 MET A O 1
ATOM 628 N N . ARG A 1 86 ? 9.392 15.040 -35.166 1.00 55.19 86 ARG A N 1
ATOM 629 C CA . ARG A 1 86 ? 9.200 15.146 -36.606 1.00 55.19 86 ARG A CA 1
ATOM 630 C C . ARG A 1 86 ? 7.733 14.934 -36.917 1.00 55.19 86 ARG A C 1
ATOM 632 O O . ARG A 1 86 ? 7.165 13.885 -36.630 1.00 55.19 86 ARG A O 1
ATOM 639 N N . TRP A 1 87 ? 7.151 15.948 -37.529 1.00 59.22 87 TRP A N 1
ATOM 640 C CA . TRP A 1 87 ? 5.827 15.870 -38.110 1.00 59.22 87 TRP A CA 1
ATOM 641 C C . TRP A 1 87 ? 5.851 14.935 -39.317 1.00 59.22 87 TRP A C 1
ATOM 643 O O . TRP A 1 87 ? 6.692 15.087 -40.210 1.00 59.22 87 TRP A O 1
ATOM 653 N N . TYR A 1 88 ? 4.930 13.974 -39.340 1.00 60.88 88 TYR A N 1
ATOM 654 C CA . TYR A 1 88 ? 4.712 13.111 -40.493 1.00 60.88 88 TYR A CA 1
ATOM 655 C C . TYR A 1 88 ? 3.366 13.457 -41.118 1.00 60.88 88 TYR A C 1
ATOM 657 O O . TYR A 1 88 ? 2.357 13.616 -40.433 1.00 60.88 88 TYR A O 1
ATOM 665 N N . TRP A 1 89 ? 3.361 13.588 -42.440 1.00 54.41 89 TRP A N 1
ATOM 666 C CA . TRP A 1 89 ? 2.136 13.801 -43.193 1.00 54.41 89 TRP A CA 1
ATOM 667 C C . TRP A 1 89 ? 1.548 12.441 -43.567 1.00 54.41 89 TRP A C 1
ATOM 669 O O . TRP A 1 89 ? 2.124 11.713 -44.378 1.00 54.41 89 TRP A O 1
ATOM 679 N N . VAL A 1 90 ? 0.419 12.080 -42.955 1.00 63.06 90 VAL A N 1
ATOM 680 C CA . VAL A 1 90 ? -0.273 10.809 -43.199 1.00 63.06 90 VAL A C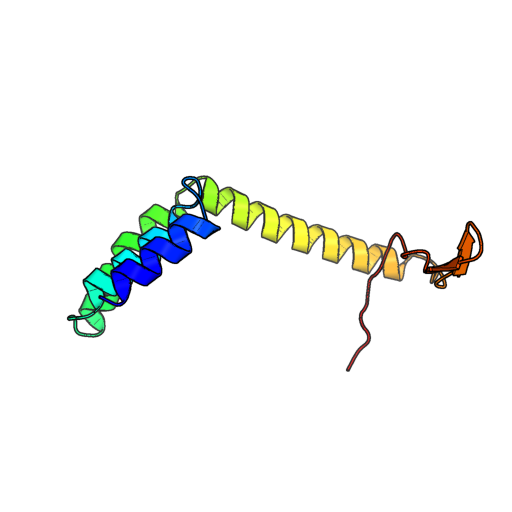A 1
ATOM 681 C C . VAL A 1 90 ? -1.719 11.116 -43.564 1.00 63.06 90 VAL A C 1
ATOM 683 O O . VAL A 1 90 ? -2.476 11.660 -42.769 1.00 63.06 90 VAL A O 1
ATOM 686 N N . ARG A 1 91 ? -2.112 10.756 -44.793 1.00 50.25 91 ARG A N 1
ATOM 687 C CA . ARG A 1 91 ? -3.490 10.893 -45.305 1.00 50.25 91 ARG A CA 1
ATOM 688 C C . ARG A 1 91 ? -4.108 12.282 -45.073 1.00 50.25 91 ARG A C 1
ATOM 690 O O . ARG A 1 91 ? -5.211 12.397 -44.552 1.00 50.25 91 ARG A O 1
ATOM 697 N N . GLY A 1 92 ? -3.413 13.342 -45.481 1.00 68.75 92 GLY A N 1
ATOM 698 C CA . GLY A 1 92 ? -3.980 14.696 -45.439 1.00 68.75 92 GLY A CA 1
ATOM 699 C C . GLY A 1 92 ? -3.975 15.363 -44.066 1.00 68.75 92 GLY A C 1
ATOM 700 O O . GLY A 1 92 ? -4.323 16.537 -43.990 1.00 68.75 92 GLY A O 1
ATOM 701 N N . SER A 1 93 ? -3.547 14.662 -43.014 1.00 55.06 93 SER A N 1
ATOM 702 C CA . SER A 1 93 ? -3.395 15.214 -41.673 1.00 55.06 93 SER A CA 1
ATOM 703 C C . SER A 1 93 ? -1.928 15.206 -41.253 1.00 55.06 93 SER A C 1
ATOM 705 O O . SER A 1 93 ? -1.169 14.283 -41.568 1.00 55.06 93 SER A O 1
ATOM 707 N N . TRP A 1 94 ? -1.530 16.259 -40.546 1.00 52.53 94 TRP A N 1
ATOM 708 C CA . TRP A 1 94 ? -0.273 16.289 -39.814 1.00 52.53 94 TRP A CA 1
ATOM 709 C C . TRP A 1 94 ? -0.482 15.530 -38.507 1.00 52.53 94 TRP A C 1
ATOM 711 O O . TRP A 1 94 ? -1.158 16.016 -37.605 1.00 52.53 94 TRP A O 1
ATOM 721 N N . GLU A 1 95 ? 0.077 14.327 -38.425 1.00 56.34 95 GLU A N 1
ATOM 722 C CA . GLU A 1 95 ? 0.097 13.539 -37.195 1.00 56.34 95 GLU A CA 1
ATOM 723 C C . GLU A 1 95 ? 1.424 13.814 -36.478 1.00 56.34 95 GLU A C 1
ATOM 725 O O . GLU A 1 95 ? 2.509 13.758 -37.078 1.00 56.34 95 GLU A O 1
ATOM 730 N N . GLU A 1 96 ? 1.343 14.153 -35.192 1.00 53.75 96 GLU A N 1
ATOM 731 C CA . GLU A 1 96 ? 2.522 14.348 -34.357 1.00 53.75 96 GLU A CA 1
ATOM 732 C C . GLU A 1 96 ? 3.149 12.974 -34.102 1.00 53.75 96 GLU A C 1
ATOM 734 O O . GLU A 1 96 ? 2.588 12.128 -33.404 1.00 53.75 96 GLU A O 1
ATOM 739 N N . GLY A 1 97 ? 4.305 12.715 -34.719 1.00 55.94 97 GLY A N 1
ATOM 740 C CA . GLY A 1 97 ? 5.049 11.485 -34.490 1.00 55.94 97 GLY A CA 1
ATOM 741 C C . GLY A 1 97 ? 5.516 11.450 -33.041 1.00 55.94 97 GLY A C 1
ATOM 742 O O . GLY A 1 97 ? 6.486 12.124 -32.692 1.00 55.94 97 GLY A O 1
ATOM 743 N N . SER A 1 98 ? 4.825 10.679 -32.198 1.00 52.47 98 SER A N 1
ATOM 744 C CA . SER A 1 98 ? 5.190 10.523 -30.792 1.00 52.47 98 SER A CA 1
ATOM 745 C C . SER A 1 98 ? 6.646 10.051 -30.705 1.00 52.47 98 SER A C 1
ATOM 747 O O . SER A 1 98 ? 6.966 9.001 -31.276 1.00 52.47 98 SER A O 1
ATOM 749 N N . PRO A 1 99 ? 7.541 10.776 -30.011 1.00 50.81 99 PRO A N 1
ATOM 750 C CA . PRO A 1 99 ? 8.901 10.306 -29.815 1.00 50.81 99 PRO A CA 1
ATOM 751 C C . PRO A 1 99 ? 8.843 8.956 -29.100 1.00 50.81 99 PRO A C 1
ATOM 753 O O . PRO A 1 99 ? 8.281 8.867 -28.010 1.00 50.81 99 PRO A O 1
ATOM 756 N N . ILE A 1 100 ? 9.451 7.913 -29.674 1.00 51.56 100 ILE A N 1
ATOM 757 C CA . ILE A 1 100 ? 9.586 6.591 -29.023 1.00 51.56 100 ILE A CA 1
ATOM 758 C C . ILE A 1 100 ? 10.459 6.688 -27.745 1.00 51.56 100 ILE A C 1
ATOM 760 O O . ILE A 1 100 ? 10.553 5.755 -26.956 1.00 51.56 100 ILE A O 1
ATOM 764 N N . SER A 1 101 ? 11.019 7.864 -27.460 1.00 49.53 101 SER A N 1
ATOM 765 C CA . SER A 1 101 ? 11.613 8.220 -26.177 1.00 49.53 101 SER A CA 1
ATOM 766 C C . SER A 1 101 ? 11.263 9.667 -25.815 1.00 49.53 101 SER A C 1
ATOM 768 O O . SER A 1 101 ? 11.933 10.595 -26.265 1.00 49.53 101 SER A O 1
ATOM 770 N N . GLN A 1 102 ? 10.247 9.889 -24.978 1.00 45.44 102 GLN A N 1
ATOM 771 C CA . GLN A 1 102 ? 10.163 11.137 -24.211 1.00 45.44 102 GLN A CA 1
ATOM 772 C C . GLN A 1 102 ? 10.831 10.944 -22.845 1.00 45.44 102 GLN A C 1
ATOM 774 O O . GLN A 1 102 ? 10.239 10.334 -21.954 1.00 45.44 102 GLN A O 1
ATOM 779 N N . PRO A 1 103 ? 12.023 11.517 -22.627 1.00 46.22 103 PRO A N 1
ATOM 780 C CA . PRO A 1 103 ? 12.418 11.942 -21.297 1.00 46.22 103 PRO A CA 1
ATOM 781 C C . PRO A 1 103 ? 12.670 13.454 -21.253 1.00 46.22 103 PRO A C 1
ATOM 783 O O . PRO A 1 103 ? 13.095 14.070 -22.224 1.00 46.22 103 PRO A O 1
ATOM 786 N N . ALA A 1 104 ? 12.438 14.011 -20.062 1.00 42.47 104 ALA A N 1
ATOM 787 C CA . ALA A 1 104 ? 12.626 15.405 -19.658 1.00 42.47 104 ALA A CA 1
ATOM 788 C C . ALA A 1 104 ? 11.536 16.395 -20.112 1.00 42.47 104 ALA A C 1
ATOM 790 O O . ALA A 1 104 ? 11.755 17.278 -20.939 1.00 42.47 104 ALA A O 1
ATOM 791 N N . LYS A 1 105 ? 10.383 16.350 -19.421 1.00 39.78 105 LYS A N 1
ATOM 792 C CA . LYS A 1 105 ? 9.678 17.603 -19.116 1.00 39.78 105 LYS A CA 1
ATOM 793 C C . LYS A 1 105 ? 10.682 18.529 -18.433 1.00 39.78 105 LYS A C 1
ATOM 795 O O . LYS A 1 105 ? 11.296 18.160 -17.433 1.00 39.78 105 LYS A O 1
ATOM 800 N N . ALA A 1 106 ? 10.874 19.671 -19.071 1.00 38.59 106 ALA A N 1
ATOM 801 C CA . ALA A 1 106 ? 11.831 20.693 -18.726 1.00 38.59 106 ALA A CA 1
ATOM 802 C C . ALA A 1 106 ? 11.743 21.096 -17.251 1.00 38.59 106 ALA A C 1
ATOM 804 O O . ALA A 1 106 ? 10.654 21.209 -16.687 1.00 38.59 106 ALA A O 1
ATOM 805 N N . CYS A 1 107 ? 12.924 21.350 -16.689 1.00 37.06 107 CYS A N 1
ATOM 806 C CA . CYS A 1 107 ? 13.154 22.291 -15.601 1.00 37.06 107 CYS A CA 1
ATOM 807 C C . CYS A 1 107 ? 12.093 23.406 -15.598 1.00 37.06 107 CYS A C 1
ATOM 809 O O . CYS A 1 107 ? 12.002 24.176 -16.559 1.00 37.06 107 CYS A O 1
ATOM 811 N N . ARG A 1 108 ? 11.328 23.505 -14.515 1.00 33.75 108 ARG A N 1
ATOM 812 C CA . ARG A 1 108 ? 10.738 24.757 -14.058 1.00 33.75 108 ARG A CA 1
ATOM 813 C C . ARG A 1 108 ? 10.887 24.816 -12.548 1.00 33.75 108 ARG A C 1
ATOM 815 O O . ARG A 1 108 ? 10.705 23.751 -11.918 1.00 33.75 108 ARG A O 1
#

Radius of gyration: 22.78 Å; chains: 1; bounding box: 49×36×66 Å

Organism: NCBI:txid754436

pLDDT: mean 77.37, std 16.7, range [33.75, 94.31]

Foldseek 3Di:
DVLVVQLVVCCVPVPDPQCVSNLVSVLCVVCVPDDPVVSVVSVVVSVVVNCVDPVNVVVVVVVVVVVVVLVVLVVCVVVDDDDDFDFDDDPNDTDGPPPPRDDDPDDD